Protein AF-A0A369B0U3-F1 (afdb_monomer)

Mean predicted aligned error: 11.86 Å

Organism: NCBI:txid2738

Sequence (120 aa):
MIDKFFYWLEHFLRANAALMALTGMGFYGFFKYKFEKMKGDKVSVDNRLSNLEKANLAMLHNKIYVQCASHLTEGFISISDLDDLDYLFTAYKKLGGNGTGETLYNKVKALPNIKMKEGN

Solvent-accessible surface area (backbone atoms only — not comparable to full-atom values): 6575 Å² total; per-residue (Å²): 113,67,64,62,50,50,54,52,47,51,52,52,51,51,52,51,50,51,49,46,51,63,50,42,55,55,49,48,51,52,50,46,52,55,49,53,51,52,49,52,52,48,53,54,49,52,52,52,51,53,50,49,52,52,51,50,39,53,52,42,52,53,50,51,51,53,53,39,52,50,34,59,70,70,59,37,38,37,57,68,57,48,51,55,48,48,55,49,49,53,57,28,51,74,70,67,54,62,72,66,61,53,54,45,50,54,55,44,71,70,36,54,72,44,78,75,75,81,81,127

pLDDT: mean 83.82, std 13.27, range [33.69, 96.75]

Foldseek 3Di:
DVVVVVVVVVVVVVVVVVVCVVVVVVVVVVVVVVVVVVVVVVVVVVVVVLVVLVVLLVVLLVVLVVLLVVLVVVQAEEPVSLVVSVVSVVSNVVSPHDPVSVVSNVVHVPGHYDHPDPDD

Structure (mmCIF, N/CA/C/O backbone):
data_AF-A0A369B0U3-F1
#
_entry.id   AF-A0A369B0U3-F1
#
loop_
_atom_site.group_PDB
_atom_site.id
_atom_site.type_symbol
_atom_site.label_atom_id
_atom_site.label_alt_id
_atom_site.label_comp_id
_atom_site.label_asym_id
_atom_site.label_entity_id
_atom_site.label_seq_id
_atom_site.pdbx_PDB_ins_code
_atom_site.Cartn_x
_atom_site.Car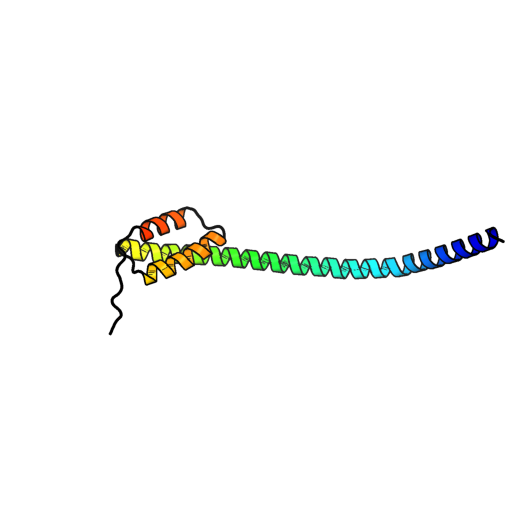tn_y
_atom_site.Cartn_z
_atom_site.occupancy
_atom_site.B_iso_or_equiv
_atom_site.auth_seq_id
_atom_site.auth_comp_id
_atom_site.auth_asym_id
_atom_site.auth_atom_id
_atom_site.pdbx_PDB_model_num
ATOM 1 N N . MET A 1 1 ? 22.584 -23.551 -68.660 1.00 63.38 1 MET A N 1
ATOM 2 C CA . MET A 1 1 ? 21.509 -22.544 -68.437 1.00 63.38 1 MET A CA 1
ATOM 3 C C . MET A 1 1 ? 21.268 -22.342 -66.944 1.00 63.38 1 MET A C 1
ATOM 5 O O . MET A 1 1 ? 21.219 -21.203 -66.503 1.00 63.38 1 MET A O 1
ATOM 9 N N . ILE A 1 2 ? 21.238 -23.434 -66.173 1.00 73.94 2 ILE A N 1
ATOM 10 C CA . ILE A 1 2 ? 21.152 -23.447 -64.704 1.00 73.94 2 ILE A CA 1
ATOM 11 C C . ILE A 1 2 ? 22.346 -22.748 -64.025 1.00 73.94 2 ILE A C 1
ATOM 13 O O . ILE A 1 2 ? 22.125 -21.963 -63.112 1.00 73.94 2 ILE A O 1
ATOM 17 N N . ASP A 1 3 ? 23.577 -22.900 -64.525 1.00 81.44 3 ASP A N 1
ATOM 18 C CA . ASP A 1 3 ? 24.758 -22.271 -63.894 1.00 81.44 3 ASP A CA 1
ATOM 19 C C . ASP A 1 3 ? 24.775 -20.741 -64.015 1.00 81.44 3 ASP A C 1
ATOM 21 O O . ASP A 1 3 ? 25.173 -20.039 -63.092 1.00 81.44 3 ASP A O 1
ATOM 25 N N . LYS A 1 4 ? 24.276 -20.199 -65.137 1.00 77.94 4 LYS A N 1
ATOM 26 C CA . LYS A 1 4 ? 24.115 -18.744 -65.312 1.00 77.94 4 LYS A CA 1
ATOM 27 C C . LYS A 1 4 ? 23.024 -18.185 -64.398 1.00 77.94 4 LYS A C 1
ATOM 29 O O . LYS A 1 4 ? 23.165 -17.070 -63.905 1.00 77.94 4 LYS A O 1
ATOM 34 N N . PHE A 1 5 ? 21.964 -18.959 -64.165 1.00 84.62 5 PHE A N 1
ATOM 35 C CA . PHE A 1 5 ? 20.909 -18.607 -63.219 1.00 84.62 5 PHE A CA 1
ATOM 36 C C . PHE A 1 5 ? 21.427 -18.632 -61.775 1.00 84.62 5 PHE A C 1
ATOM 38 O O . PHE A 1 5 ? 21.219 -17.666 -61.049 1.00 84.62 5 PHE A O 1
ATOM 45 N N . PHE A 1 6 ? 22.176 -19.668 -61.386 1.00 81.94 6 PHE A N 1
ATOM 46 C CA . PHE A 1 6 ? 22.803 -19.763 -60.063 1.00 81.94 6 PHE A CA 1
ATOM 47 C C . PHE A 1 6 ? 23.818 -18.641 -59.814 1.00 81.94 6 PHE A C 1
ATOM 49 O O . PHE A 1 6 ? 23.802 -18.027 -58.752 1.00 81.94 6 PHE A O 1
ATOM 56 N N . TYR A 1 7 ? 24.642 -18.307 -60.811 1.00 82.38 7 TYR A N 1
ATOM 57 C CA . TYR A 1 7 ? 25.591 -17.195 -60.731 1.00 82.38 7 TYR A CA 1
ATOM 58 C C . TYR A 1 7 ? 24.890 -15.843 -60.542 1.00 82.38 7 TYR A C 1
ATOM 60 O O . TYR A 1 7 ? 25.273 -15.051 -59.683 1.00 82.38 7 TYR A O 1
ATOM 68 N N . TRP A 1 8 ? 23.832 -15.584 -61.316 1.00 81.50 8 TRP A N 1
ATOM 69 C CA . TRP A 1 8 ? 23.037 -14.362 -61.184 1.00 81.50 8 TRP A CA 1
ATOM 70 C C . TRP A 1 8 ? 22.314 -14.292 -59.831 1.00 81.50 8 TRP A C 1
ATOM 72 O O . TRP A 1 8 ? 22.287 -13.236 -59.199 1.00 81.50 8 TRP A O 1
ATOM 82 N N . LEU A 1 9 ? 21.799 -15.426 -59.348 1.00 76.50 9 LEU A N 1
ATOM 83 C CA . LEU A 1 9 ? 21.118 -15.538 -58.062 1.00 76.50 9 LEU A CA 1
ATOM 84 C C . LEU A 1 9 ? 22.070 -15.302 -56.880 1.00 76.50 9 LEU A C 1
ATOM 86 O O . LEU A 1 9 ? 21.737 -14.522 -55.993 1.00 76.50 9 LEU A O 1
ATOM 90 N N . GLU A 1 10 ? 23.263 -15.903 -56.867 1.00 78.94 10 GLU A N 1
ATOM 91 C CA . GLU A 1 10 ? 24.264 -15.643 -55.822 1.00 78.94 10 GLU A CA 1
ATOM 92 C C . GLU A 1 10 ? 24.746 -14.192 -55.828 1.00 78.94 10 GLU A C 1
ATOM 94 O O . GLU A 1 10 ? 24.924 -13.594 -54.764 1.00 78.94 10 GLU A O 1
ATOM 99 N N . HIS A 1 11 ? 24.937 -13.605 -57.011 1.00 78.44 11 HIS A N 1
ATOM 100 C CA . HIS A 1 11 ? 25.349 -12.210 -57.137 1.00 78.44 11 HIS A CA 1
ATOM 101 C C . HIS A 1 11 ? 24.268 -11.262 -56.597 1.00 78.44 11 HIS A C 1
ATOM 103 O O . HIS A 1 11 ? 24.570 -10.334 -55.845 1.00 78.44 11 HIS A O 1
ATOM 109 N N . PHE A 1 12 ? 22.999 -11.545 -56.902 1.00 73.81 12 PHE A N 1
ATOM 110 C CA . PHE A 1 12 ? 21.847 -10.812 -56.378 1.00 73.81 12 PHE A CA 1
ATOM 111 C C . PHE A 1 12 ? 21.691 -10.977 -54.857 1.00 73.81 12 PHE A C 1
ATOM 113 O O . PHE A 1 12 ? 21.505 -9.995 -54.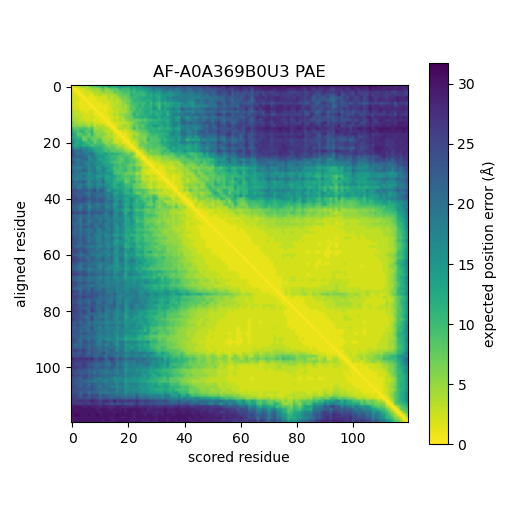135 1.00 73.81 12 PHE A O 1
ATOM 120 N N . LEU A 1 13 ? 21.831 -12.203 -54.342 1.00 72.44 13 LEU A N 1
ATOM 121 C CA . LEU A 1 13 ? 21.772 -12.494 -52.906 1.00 72.44 13 LEU A CA 1
ATOM 122 C C . LEU A 1 13 ? 22.913 -11.813 -52.137 1.00 72.44 13 LEU A C 1
ATOM 124 O O . LEU A 1 13 ? 22.665 -11.229 -51.083 1.00 72.44 13 LEU A O 1
ATOM 128 N N . ARG A 1 14 ? 24.145 -11.813 -52.666 1.00 70.81 14 ARG A N 1
ATOM 129 C CA . ARG A 1 14 ? 25.290 -11.106 -52.062 1.00 70.81 14 ARG A CA 1
ATOM 130 C C . ARG A 1 14 ? 25.127 -9.588 -5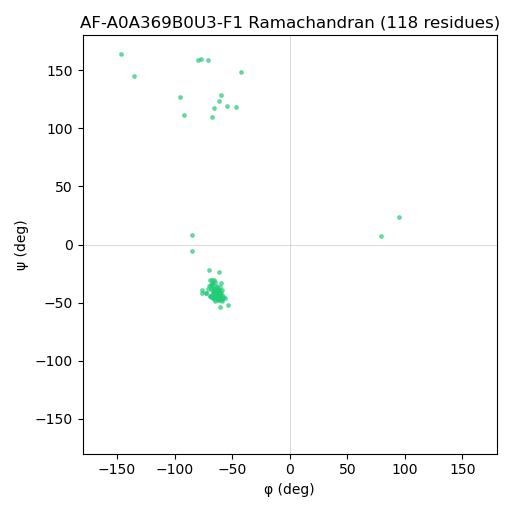2.088 1.00 70.81 14 ARG A C 1
ATOM 132 O O . ARG A 1 14 ? 25.496 -8.940 -51.111 1.00 70.81 14 ARG A O 1
ATOM 139 N N . ALA A 1 15 ? 24.551 -9.023 -53.148 1.00 69.31 15 ALA A N 1
ATOM 140 C CA . ALA A 1 15 ? 24.276 -7.588 -53.228 1.00 69.31 15 ALA A CA 1
ATOM 141 C C . ALA A 1 15 ? 23.246 -7.142 -52.172 1.00 69.31 15 ALA A C 1
ATOM 143 O O . ALA A 1 15 ? 23.474 -6.160 -51.464 1.00 69.31 15 ALA A O 1
ATOM 144 N N . ASN A 1 16 ? 22.166 -7.909 -51.985 1.00 63.62 16 ASN A N 1
ATOM 145 C CA . ASN A 1 16 ? 21.169 -7.634 -50.946 1.00 63.62 16 ASN A CA 1
ATOM 146 C C . ASN A 1 16 ? 21.705 -7.899 -49.536 1.00 63.62 16 ASN A C 1
ATOM 148 O O . ASN A 1 16 ? 21.384 -7.146 -48.625 1.00 63.62 16 ASN A O 1
ATOM 152 N N . ALA A 1 17 ? 22.551 -8.915 -49.341 1.00 67.94 17 ALA A N 1
ATOM 153 C CA . ALA A 1 17 ? 23.200 -9.179 -48.057 1.00 67.94 17 ALA A CA 1
ATOM 154 C C . ALA A 1 17 ? 24.183 -8.064 -47.661 1.00 67.94 17 ALA A C 1
ATOM 156 O O . ALA A 1 17 ? 24.204 -7.654 -46.504 1.00 67.94 17 ALA A O 1
ATOM 157 N N . ALA A 1 18 ? 24.952 -7.520 -48.610 1.00 68.06 18 ALA A N 1
ATOM 158 C CA . ALA A 1 18 ? 25.823 -6.370 -48.371 1.00 68.06 18 ALA A CA 1
ATOM 159 C C . ALA A 1 18 ? 25.013 -5.098 -48.067 1.00 68.06 18 ALA A C 1
ATOM 161 O O . ALA A 1 18 ? 25.331 -4.372 -47.125 1.00 68.06 18 ALA A O 1
ATOM 162 N N . LEU A 1 19 ? 23.919 -4.865 -48.798 1.00 65.44 19 LEU A N 1
ATOM 163 C CA . LEU A 1 19 ? 22.996 -3.761 -48.532 1.00 65.44 19 LEU A CA 1
ATOM 164 C C . LEU A 1 19 ? 22.315 -3.908 -47.162 1.00 65.44 19 LEU A C 1
ATOM 166 O O . LEU A 1 19 ? 22.226 -2.935 -46.418 1.00 65.44 19 LEU A O 1
ATOM 170 N N . MET A 1 20 ? 21.895 -5.120 -46.792 1.00 64.25 20 MET A N 1
ATOM 171 C CA . MET A 1 20 ? 21.332 -5.464 -45.480 1.00 64.25 20 MET A CA 1
ATOM 172 C C . MET A 1 20 ? 22.371 -5.369 -44.359 1.00 64.25 20 MET A C 1
ATOM 174 O O . MET A 1 20 ? 22.007 -5.025 -43.246 1.00 64.25 20 MET A O 1
ATOM 178 N N . ALA A 1 21 ? 23.657 -5.609 -44.618 1.00 67.31 21 ALA A N 1
ATOM 179 C CA . ALA A 1 21 ? 24.723 -5.397 -43.638 1.00 67.31 21 ALA A CA 1
ATOM 180 C C . ALA A 1 21 ? 24.996 -3.899 -43.409 1.00 67.31 21 ALA A C 1
ATOM 182 O O . ALA A 1 21 ? 25.123 -3.464 -42.265 1.00 67.31 21 ALA A O 1
ATOM 183 N N . LEU A 1 22 ? 25.015 -3.094 -44.477 1.00 62.69 22 LEU A N 1
ATOM 184 C CA . LEU A 1 22 ? 25.216 -1.642 -44.402 1.00 62.69 22 LEU A CA 1
ATOM 185 C C . LEU A 1 22 ? 24.018 -0.922 -43.764 1.00 62.69 22 LEU A C 1
ATOM 187 O O . LEU A 1 22 ? 24.190 -0.067 -42.897 1.00 62.69 22 LEU A O 1
ATOM 191 N N . THR A 1 23 ? 22.797 -1.294 -44.151 1.00 56.44 23 THR A N 1
ATOM 192 C CA . THR A 1 23 ? 21.561 -0.744 -43.569 1.00 56.44 23 THR A CA 1
ATOM 193 C C . THR A 1 23 ? 21.275 -1.341 -42.189 1.00 56.44 23 THR A C 1
ATOM 195 O O . THR A 1 23 ? 20.950 -0.614 -41.251 1.00 56.44 23 THR A O 1
ATOM 198 N N . GLY A 1 24 ? 21.477 -2.646 -42.018 1.00 62.84 24 GLY A N 1
ATOM 199 C CA . GLY A 1 24 ? 21.247 -3.383 -40.778 1.00 62.84 24 GLY A CA 1
ATOM 200 C C . GLY A 1 24 ? 22.162 -2.970 -39.632 1.00 62.84 24 GLY A C 1
ATOM 201 O O . GLY A 1 24 ? 21.694 -2.959 -38.500 1.00 62.84 24 GLY A O 1
ATOM 202 N N . MET A 1 25 ? 23.408 -2.544 -39.875 1.00 60.97 25 MET A N 1
ATOM 203 C CA . MET A 1 25 ? 24.258 -1.987 -38.806 1.00 60.97 25 MET A CA 1
ATOM 204 C C . MET A 1 25 ? 23.689 -0.683 -38.229 1.00 60.97 25 MET A C 1
ATOM 206 O O . MET A 1 25 ? 23.643 -0.518 -37.008 1.00 60.97 25 MET A O 1
ATOM 210 N N . GLY A 1 26 ? 23.201 0.222 -39.084 1.00 65.38 26 GLY A N 1
ATOM 211 C CA . GLY A 1 26 ? 22.570 1.474 -38.652 1.00 65.38 26 GLY A CA 1
ATOM 212 C C . GLY A 1 26 ? 21.221 1.245 -37.966 1.00 65.38 26 GLY A C 1
ATOM 213 O O . GLY A 1 26 ? 20.965 1.791 -36.890 1.00 65.38 26 GLY A O 1
ATOM 214 N N . PHE A 1 27 ? 20.381 0.376 -38.539 1.00 72.62 27 PHE A N 1
ATOM 215 C CA . PHE A 1 27 ? 19.093 0.001 -37.950 1.00 72.62 27 PHE A CA 1
ATOM 216 C C . PHE A 1 27 ? 19.251 -0.758 -36.633 1.00 72.62 27 PHE A C 1
ATOM 218 O O . PHE A 1 27 ? 18.508 -0.472 -35.701 1.00 72.62 27 PHE A O 1
ATOM 225 N N . TYR A 1 28 ? 20.223 -1.667 -36.512 1.00 74.56 28 TYR A N 1
ATOM 226 C CA . TYR A 1 28 ? 20.508 -2.384 -35.268 1.00 74.56 28 TYR A CA 1
ATOM 227 C C . TYR A 1 28 ? 20.930 -1.422 -34.158 1.00 74.56 28 TYR A C 1
ATOM 229 O O . TYR A 1 28 ? 20.405 -1.511 -33.052 1.00 74.56 28 TYR A O 1
ATOM 237 N N . GLY A 1 29 ? 21.807 -0.455 -34.452 1.00 75.25 29 GLY A N 1
ATOM 238 C CA . GLY A 1 29 ? 22.186 0.593 -33.500 1.00 75.25 29 GLY A CA 1
ATOM 239 C C . GLY A 1 29 ? 20.999 1.464 -33.078 1.00 75.25 29 GLY A C 1
ATOM 240 O O . GLY A 1 29 ? 20.797 1.692 -31.887 1.00 75.25 29 GLY A O 1
ATOM 241 N N . PHE A 1 30 ? 20.167 1.892 -34.032 1.00 80.12 30 PHE A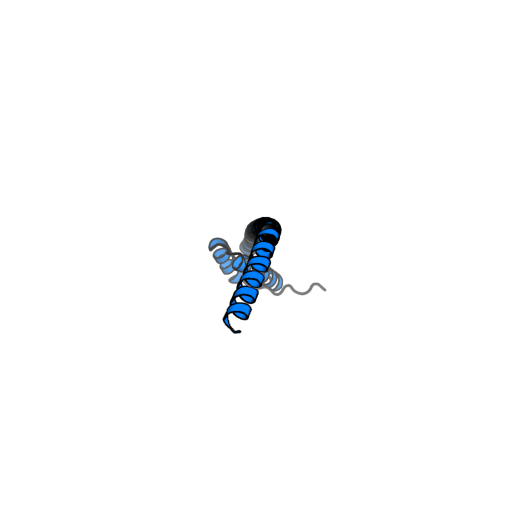 N 1
ATOM 242 C CA . PHE A 1 30 ? 18.962 2.682 -33.758 1.00 80.12 30 PHE A CA 1
ATOM 243 C C . PHE A 1 30 ? 17.921 1.908 -32.933 1.00 80.12 30 PHE A C 1
ATOM 245 O O . PHE A 1 30 ? 17.399 2.433 -31.945 1.00 80.12 30 PHE A O 1
ATOM 252 N N . PHE A 1 31 ? 17.650 0.649 -33.292 1.00 81.50 31 PHE A N 1
ATOM 253 C CA . PHE A 1 31 ? 16.761 -0.237 -32.537 1.00 81.50 31 PHE A CA 1
ATOM 254 C C . PHE A 1 31 ? 17.313 -0.512 -31.142 1.00 81.50 31 PHE A C 1
ATOM 256 O O . PHE A 1 31 ? 16.570 -0.383 -30.172 1.00 81.50 31 PHE A O 1
ATOM 263 N N . LYS A 1 32 ? 18.607 -0.827 -31.016 1.00 80.06 32 LYS A N 1
ATOM 264 C CA . LYS A 1 32 ? 19.269 -1.058 -29.728 1.00 80.06 32 LYS A CA 1
ATOM 265 C C . LYS A 1 32 ? 19.196 0.184 -28.841 1.00 80.06 32 LYS A C 1
ATOM 267 O O . LYS A 1 32 ? 18.755 0.065 -27.706 1.00 80.06 32 LYS A O 1
ATOM 272 N N . TYR A 1 33 ? 19.511 1.369 -29.366 1.00 80.31 33 TYR A N 1
ATOM 273 C CA . TYR A 1 33 ? 19.414 2.635 -28.631 1.00 80.31 33 TYR A CA 1
ATOM 274 C C . TYR A 1 33 ? 17.985 2.914 -28.138 1.00 80.31 33 TYR A C 1
ATOM 276 O O . TYR A 1 33 ? 17.778 3.224 -26.964 1.00 80.31 33 TYR A O 1
ATOM 284 N N . LYS A 1 34 ? 16.974 2.757 -29.007 1.00 80.56 34 LYS A N 1
ATOM 285 C CA . LYS A 1 34 ? 15.556 2.882 -28.621 1.00 80.56 34 LYS A CA 1
ATOM 286 C C . LYS A 1 34 ? 15.174 1.856 -27.548 1.00 80.56 34 LYS A C 1
ATOM 288 O O . LYS A 1 34 ? 14.457 2.200 -26.613 1.00 80.56 34 LYS A O 1
ATOM 293 N N . PHE A 1 35 ? 15.652 0.619 -27.664 1.00 81.38 35 PHE A N 1
ATOM 294 C CA . PHE A 1 35 ? 15.330 -0.475 -26.748 1.00 81.38 35 PHE A CA 1
ATOM 295 C C . PHE A 1 35 ? 16.007 -0.329 -25.378 1.00 81.38 35 PHE A C 1
ATOM 297 O O . PHE A 1 35 ? 15.357 -0.526 -24.353 1.00 81.38 35 PHE A O 1
ATOM 304 N N . GLU A 1 36 ? 17.280 0.070 -25.338 1.00 77.88 36 GLU A N 1
ATOM 305 C CA . GLU A 1 36 ? 18.018 0.381 -24.105 1.00 77.88 36 GLU A CA 1
ATOM 306 C C . GLU A 1 36 ? 17.396 1.578 -23.381 1.00 77.88 36 GLU A C 1
ATOM 308 O O . GLU A 1 36 ? 17.191 1.518 -22.168 1.00 77.88 36 GLU A O 1
ATOM 313 N N . LYS A 1 37 ? 16.984 2.616 -24.122 1.00 77.25 37 LYS A N 1
ATOM 314 C CA . LYS A 1 37 ? 16.268 3.765 -23.554 1.00 77.25 37 LYS A CA 1
ATOM 315 C C . LYS A 1 37 ? 14.897 3.375 -22.986 1.00 77.25 37 LYS A C 1
ATOM 317 O O . LYS A 1 37 ? 14.580 3.754 -21.865 1.00 77.25 37 LYS A O 1
ATOM 322 N N . MET A 1 38 ? 14.124 2.543 -23.694 1.00 71.12 38 MET A N 1
ATOM 323 C CA . MET A 1 38 ? 12.843 2.020 -23.187 1.00 71.12 38 MET A CA 1
ATOM 324 C C . MET A 1 38 ? 13.002 1.126 -21.948 1.00 71.12 38 MET A C 1
ATOM 326 O O . MET A 1 38 ? 12.154 1.160 -21.057 1.00 71.12 38 MET A O 1
ATOM 330 N N . LYS A 1 39 ? 14.074 0.325 -21.867 1.00 74.69 39 LYS A N 1
ATOM 331 C CA . LYS A 1 39 ? 14.389 -0.458 -20.662 1.00 74.69 39 LYS A CA 1
ATOM 332 C C . LYS A 1 39 ? 14.757 0.442 -19.484 1.00 74.69 39 LYS A C 1
ATOM 334 O O . LYS A 1 39 ? 14.263 0.201 -18.389 1.00 74.69 39 LYS A O 1
ATOM 339 N N . GLY A 1 40 ? 15.578 1.470 -19.708 1.00 73.88 40 GLY A N 1
ATOM 340 C CA . GLY A 1 40 ? 15.954 2.438 -18.674 1.00 73.88 40 GLY A CA 1
ATOM 341 C C . GLY A 1 40 ? 14.742 3.150 -18.068 1.00 73.88 40 GLY A C 1
ATOM 342 O O . GLY A 1 40 ? 14.605 3.196 -16.845 1.00 73.88 40 GLY A O 1
ATOM 343 N N . ASP A 1 41 ? 13.817 3.608 -18.916 1.00 77.19 41 ASP A N 1
ATOM 344 C CA . ASP A 1 41 ? 12.589 4.266 -18.461 1.00 77.19 41 ASP A CA 1
ATOM 345 C C . ASP A 1 41 ? 11.707 3.313 -17.642 1.00 77.19 41 ASP A C 1
ATOM 347 O O . ASP A 1 41 ? 11.298 3.675 -16.538 1.00 77.19 41 ASP A O 1
ATOM 351 N N . LYS A 1 42 ? 11.483 2.071 -18.103 1.00 76.94 42 LYS A N 1
ATOM 352 C CA . LYS A 1 42 ? 10.706 1.074 -17.340 1.00 76.94 42 LYS A CA 1
ATOM 353 C C . LYS A 1 42 ? 11.325 0.755 -15.983 1.00 76.94 42 LYS A C 1
ATOM 355 O O . LYS A 1 42 ? 10.621 0.799 -14.985 1.00 76.94 42 LYS A O 1
ATOM 360 N N . VAL A 1 43 ? 12.639 0.531 -15.925 1.00 82.12 43 VAL A N 1
ATOM 361 C CA . VAL A 1 43 ? 13.343 0.256 -14.659 1.00 82.12 43 VAL A CA 1
ATOM 362 C C . VAL A 1 43 ? 13.174 1.412 -13.669 1.00 82.12 43 VAL A C 1
ATOM 364 O O . VAL A 1 43 ? 12.979 1.188 -12.476 1.00 82.12 43 VAL A O 1
ATOM 367 N N . SER A 1 44 ? 13.211 2.662 -14.142 1.00 80.69 44 SER A N 1
ATOM 368 C CA . SER A 1 44 ? 12.991 3.825 -13.276 1.00 80.69 44 SER A CA 1
ATOM 369 C C . SER A 1 44 ? 11.548 3.914 -12.763 1.00 80.69 44 SER A C 1
ATOM 371 O O . SER A 1 44 ? 11.330 4.247 -11.598 1.00 80.69 44 SER A O 1
ATOM 373 N N . VAL A 1 45 ? 10.567 3.579 -13.606 1.00 85.69 45 VAL A N 1
ATOM 374 C CA . VAL A 1 45 ? 9.143 3.568 -13.249 1.00 85.69 45 VAL A CA 1
ATOM 375 C C . VAL A 1 45 ? 8.851 2.451 -12.249 1.00 85.69 45 VAL A C 1
ATOM 377 O O . VAL A 1 45 ? 8.229 2.726 -11.226 1.00 85.69 45 VAL A O 1
ATOM 380 N N . ASP A 1 46 ? 9.376 1.246 -12.473 1.00 88.31 46 ASP A N 1
ATOM 381 C CA . ASP A 1 46 ? 9.218 0.099 -11.572 1.00 88.31 46 ASP A CA 1
ATOM 382 C C . ASP A 1 46 ? 9.839 0.383 -10.196 1.00 88.31 46 ASP A C 1
ATOM 384 O O . ASP A 1 46 ? 9.212 0.154 -9.162 1.00 88.31 46 ASP A O 1
ATOM 388 N N . ASN A 1 47 ? 11.034 0.985 -10.156 1.00 91.19 47 ASN A N 1
ATOM 389 C CA . ASN A 1 47 ? 11.657 1.401 -8.898 1.00 91.19 47 ASN A CA 1
ATOM 390 C C . ASN A 1 47 ? 10.808 2.442 -8.154 1.00 91.19 47 ASN A C 1
ATOM 392 O O . ASN A 1 47 ? 10.621 2.332 -6.941 1.00 91.19 47 ASN A O 1
ATOM 396 N N . ARG A 1 48 ? 10.262 3.439 -8.864 1.00 91.31 48 ARG A N 1
ATOM 397 C CA . ARG A 1 48 ? 9.380 4.455 -8.266 1.00 91.31 48 ARG A CA 1
ATOM 398 C C . ARG A 1 48 ? 8.086 3.840 -7.741 1.00 91.31 48 ARG A C 1
ATOM 400 O O . ARG A 1 48 ? 7.697 4.176 -6.627 1.00 91.31 48 ARG A O 1
ATOM 407 N N . LEU A 1 49 ? 7.466 2.932 -8.492 1.00 93.50 49 LEU A N 1
ATOM 408 C CA . LEU A 1 49 ? 6.292 2.172 -8.058 1.00 93.50 49 LEU A CA 1
ATOM 409 C C . LEU A 1 49 ? 6.601 1.373 -6.790 1.00 93.50 49 LEU A C 1
ATOM 411 O O . LEU A 1 49 ? 5.896 1.529 -5.798 1.00 93.50 49 LEU A O 1
ATOM 415 N N . SER A 1 50 ? 7.715 0.639 -6.761 1.00 93.25 50 SER A N 1
ATOM 416 C CA . SER A 1 50 ? 8.122 -0.130 -5.577 1.00 93.25 50 SER A CA 1
ATOM 417 C C . SER A 1 50 ? 8.348 0.753 -4.3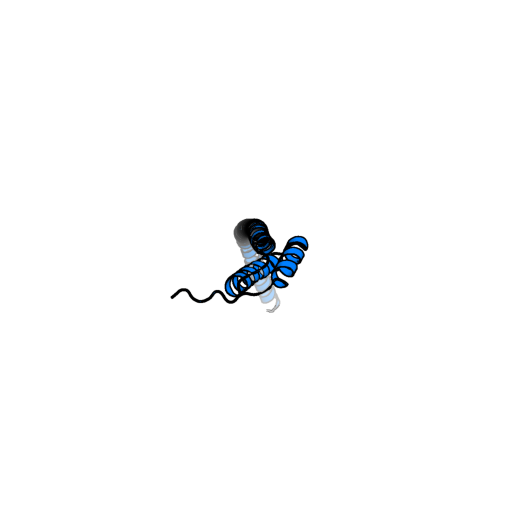41 1.00 93.25 50 SER A C 1
ATOM 419 O O . SER A 1 50 ? 8.026 0.372 -3.215 1.00 93.25 50 SER A O 1
ATOM 421 N N . ASN A 1 51 ? 8.882 1.964 -4.529 1.00 95.00 51 ASN A N 1
ATOM 422 C CA . ASN A 1 51 ? 9.090 2.911 -3.437 1.00 95.00 51 ASN A CA 1
ATOM 423 C C . ASN A 1 51 ? 7.761 3.469 -2.921 1.00 95.00 51 ASN A C 1
ATOM 425 O O . ASN A 1 51 ? 7.603 3.631 -1.712 1.00 95.00 51 ASN A O 1
ATOM 429 N N . LEU A 1 52 ? 6.802 3.725 -3.814 1.00 95.81 52 LEU A N 1
ATOM 430 C CA . LEU A 1 52 ? 5.448 4.131 -3.439 1.00 95.81 52 LEU A CA 1
ATOM 431 C C . LEU A 1 52 ? 4.713 3.013 -2.694 1.00 95.81 52 LEU A C 1
ATOM 433 O O . LEU A 1 52 ? 4.078 3.289 -1.682 1.00 95.81 52 LEU A O 1
ATOM 437 N N . GLU A 1 53 ? 4.846 1.760 -3.129 1.00 95.81 53 GLU A N 1
ATOM 438 C CA . GLU A 1 53 ? 4.281 0.600 -2.431 1.00 95.81 53 GLU A CA 1
ATOM 439 C C . GLU A 1 53 ? 4.844 0.468 -1.012 1.00 95.81 53 GLU A C 1
ATOM 441 O O . GLU A 1 53 ? 4.078 0.323 -0.061 1.00 95.81 53 GLU A O 1
ATOM 446 N N . LYS A 1 54 ? 6.165 0.607 -0.840 1.00 95.62 54 LYS A N 1
ATOM 447 C CA . LYS A 1 54 ? 6.818 0.596 0.483 1.00 95.62 54 LYS A CA 1
ATOM 448 C C . LYS A 1 54 ? 6.372 1.760 1.365 1.00 95.62 54 LYS A C 1
ATOM 450 O O . LYS A 1 54 ? 6.116 1.565 2.552 1.00 95.62 54 LYS A O 1
ATOM 455 N N . ALA A 1 55 ? 6.271 2.962 0.800 1.00 96.62 55 ALA A N 1
ATOM 456 C CA . ALA A 1 55 ? 5.785 4.130 1.526 1.00 96.62 55 ALA A CA 1
ATOM 457 C C . ALA A 1 55 ? 4.328 3.933 1.974 1.00 96.62 55 ALA A C 1
ATOM 459 O O . ALA A 1 55 ? 4.002 4.172 3.136 1.00 96.62 55 ALA A O 1
ATOM 460 N N . ASN A 1 56 ? 3.472 3.423 1.087 1.00 96.75 56 ASN A N 1
ATOM 461 C CA . ASN A 1 56 ? 2.075 3.143 1.399 1.00 96.75 56 ASN A CA 1
ATOM 462 C C . ASN A 1 56 ? 1.939 2.029 2.446 1.00 96.75 56 ASN A C 1
ATOM 464 O O . ASN A 1 56 ? 1.143 2.153 3.372 1.00 96.75 56 ASN A O 1
ATOM 468 N N . LEU A 1 57 ? 2.767 0.981 2.369 1.00 96.56 57 LEU A N 1
ATOM 469 C CA . LEU A 1 57 ? 2.842 -0.066 3.388 1.00 96.56 57 LEU A CA 1
ATOM 470 C C . LEU A 1 57 ? 3.187 0.516 4.769 1.00 96.56 57 LEU A C 1
ATOM 472 O O . LEU A 1 57 ? 2.541 0.166 5.755 1.00 96.56 57 LEU A O 1
ATOM 476 N N . ALA A 1 58 ? 4.159 1.430 4.847 1.00 95.88 58 ALA A N 1
ATOM 477 C CA . ALA A 1 58 ? 4.534 2.094 6.096 1.00 95.88 58 ALA A CA 1
ATOM 478 C C . ALA A 1 58 ? 3.415 3.003 6.640 1.00 95.88 58 ALA A C 1
ATOM 480 O O . ALA A 1 58 ? 3.153 3.014 7.845 1.00 95.88 58 ALA A O 1
ATOM 481 N N . MET A 1 59 ? 2.713 3.728 5.763 1.00 96.44 59 MET A N 1
ATOM 482 C CA . MET A 1 59 ? 1.559 4.548 6.149 1.00 96.44 59 MET A CA 1
ATOM 483 C C . MET A 1 59 ? 0.401 3.695 6.671 1.00 96.44 59 MET A C 1
ATOM 485 O O . MET A 1 59 ? -0.162 4.005 7.721 1.00 96.44 59 MET A O 1
ATOM 489 N N . LEU A 1 60 ? 0.072 2.604 5.973 1.00 96.44 60 LEU A N 1
ATOM 490 C CA . LEU A 1 60 ? -0.960 1.653 6.385 1.00 96.44 60 LEU A CA 1
ATOM 491 C C . LEU A 1 60 ? -0.605 0.992 7.716 1.00 96.44 60 LEU A C 1
ATOM 493 O O . LEU A 1 60 ? -1.456 0.928 8.598 1.00 96.44 60 LEU A O 1
ATOM 497 N N . HIS A 1 61 ? 0.654 0.584 7.895 1.00 95.31 61 HIS A N 1
ATOM 498 C CA . HIS A 1 61 ? 1.149 0.059 9.166 1.00 95.31 61 HIS A CA 1
ATOM 499 C C . HIS A 1 61 ? 0.875 1.036 10.314 1.00 95.31 61 HIS A C 1
ATOM 501 O O . HIS A 1 61 ? 0.281 0.658 11.322 1.00 95.31 61 HIS A O 1
ATOM 507 N N . ASN A 1 62 ? 1.282 2.299 10.158 1.00 95.44 62 ASN A N 1
ATOM 508 C CA . ASN A 1 62 ? 1.070 3.314 11.185 1.00 95.44 62 ASN A CA 1
ATOM 509 C C . ASN A 1 62 ? -0.424 3.549 11.456 1.00 95.44 62 ASN A C 1
ATOM 511 O O . AS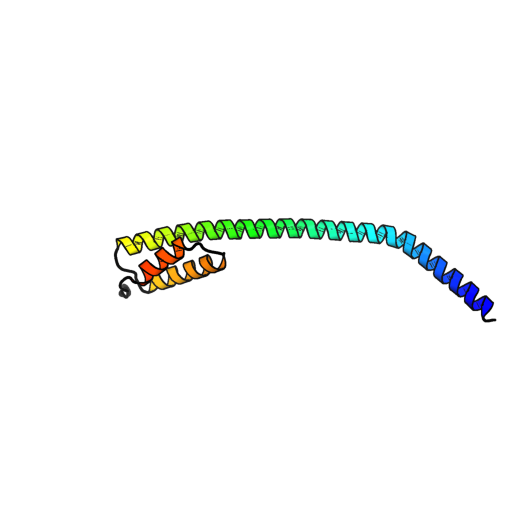N A 1 62 ? -0.840 3.596 12.610 1.00 95.44 62 ASN A O 1
ATOM 515 N N . LYS A 1 63 ? -1.243 3.650 10.402 1.00 95.31 63 LYS A N 1
ATOM 516 C CA . LYS A 1 63 ? -2.686 3.887 10.534 1.00 95.31 63 LYS A CA 1
ATOM 517 C C . LYS A 1 63 ? -3.392 2.751 11.276 1.00 95.31 63 LYS A C 1
ATOM 519 O O . LYS A 1 63 ? -4.137 3.028 12.212 1.00 95.31 63 LYS A O 1
ATOM 524 N N . ILE A 1 64 ? -3.114 1.500 10.902 1.00 95.38 64 ILE A N 1
ATOM 525 C CA . ILE A 1 64 ? -3.652 0.312 11.581 1.00 95.38 64 ILE A CA 1
ATOM 526 C C . ILE A 1 64 ? -3.222 0.317 13.047 1.00 95.38 64 ILE A C 1
ATOM 528 O O . ILE A 1 64 ? -4.047 0.096 13.921 1.00 95.38 64 ILE A O 1
ATOM 532 N N . TYR A 1 65 ? -1.953 0.617 13.339 1.00 95.25 65 TYR A N 1
ATOM 533 C CA . TYR A 1 65 ? -1.460 0.638 14.715 1.00 95.25 65 TYR A CA 1
ATOM 534 C C . TYR A 1 65 ? -2.201 1.664 15.580 1.00 95.25 65 TYR A C 1
ATOM 536 O O . TYR A 1 65 ? -2.633 1.338 16.683 1.00 95.25 65 TYR A O 1
ATOM 544 N N . VAL A 1 66 ? -2.386 2.884 15.068 1.00 95.19 66 VAL A N 1
ATOM 545 C CA . VAL A 1 66 ? -3.094 3.960 15.776 1.00 95.19 66 VAL A CA 1
ATOM 546 C C . VAL A 1 66 ? -4.567 3.609 15.995 1.00 95.19 66 VAL A C 1
ATOM 548 O O . VAL A 1 66 ? -5.046 3.715 17.122 1.00 95.19 66 VAL A O 1
ATOM 551 N N . GLN A 1 67 ? -5.276 3.147 14.959 1.00 94.62 67 GLN A N 1
ATOM 552 C CA . GLN A 1 67 ? -6.690 2.766 15.081 1.00 94.62 67 GLN A CA 1
ATOM 553 C C . GLN A 1 67 ? -6.877 1.590 16.040 1.00 94.62 67 GLN A C 1
ATOM 555 O O . GLN A 1 67 ? -7.698 1.658 16.952 1.00 94.62 67 GLN A O 1
ATOM 560 N N . CYS A 1 68 ? -6.065 0.541 15.894 1.00 94.50 68 CYS A N 1
ATOM 561 C CA . CYS A 1 68 ? -6.119 -0.605 16.790 1.00 94.50 68 CYS A CA 1
ATOM 562 C C . CYS A 1 68 ? -5.837 -0.204 18.242 1.00 94.50 68 CYS A C 1
ATOM 564 O O . CYS A 1 68 ? -6.514 -0.684 19.145 1.00 94.50 68 CYS A O 1
ATOM 566 N N . ALA A 1 69 ? -4.862 0.675 18.485 1.00 94.19 69 ALA A N 1
ATOM 567 C CA . ALA A 1 69 ? -4.549 1.151 19.830 1.00 94.19 69 ALA A CA 1
ATOM 568 C C . ALA A 1 69 ? -5.705 1.949 20.458 1.00 94.19 69 ALA A C 1
ATOM 570 O O . ALA A 1 69 ? -5.982 1.761 21.644 1.00 94.19 69 ALA A O 1
ATOM 571 N N . SER A 1 70 ? -6.390 2.796 19.677 1.00 94.06 70 SER A N 1
ATOM 572 C CA . SER A 1 70 ? -7.570 3.544 20.143 1.00 94.06 70 SER A CA 1
ATOM 573 C C . SER A 1 70 ? -8.680 2.593 20.578 1.00 94.06 70 SER A C 1
ATOM 575 O O . SER A 1 70 ? -9.087 2.610 21.737 1.00 94.06 70 SER A O 1
ATOM 577 N N . HIS A 1 71 ? -9.078 1.667 19.703 1.00 93.56 71 HIS A N 1
ATOM 578 C CA . HIS A 1 71 ? -10.169 0.736 20.002 1.00 93.56 71 HIS A CA 1
ATOM 579 C C . HIS A 1 71 ? -9.826 -0.256 21.119 1.00 93.56 71 HIS A C 1
ATOM 581 O O . HIS A 1 71 ? -10.683 -0.599 21.928 1.00 93.56 71 HIS A O 1
ATOM 587 N N . LEU A 1 72 ? -8.564 -0.686 21.238 1.00 92.75 72 LEU A N 1
ATOM 588 C CA . LEU A 1 72 ? -8.129 -1.504 22.378 1.00 92.75 72 LEU A CA 1
ATOM 589 C C . LEU A 1 72 ? -8.195 -0.742 23.706 1.00 92.75 72 LEU A C 1
ATOM 591 O O . LEU A 1 72 ? -8.422 -1.362 24.741 1.00 92.75 72 LEU A O 1
ATOM 595 N N . THR A 1 73 ? -7.996 0.575 23.676 1.00 93.19 73 THR A N 1
ATOM 596 C CA . THR A 1 73 ? -8.105 1.443 24.856 1.00 93.19 73 THR A CA 1
ATOM 597 C C . THR A 1 73 ? -9.568 1.696 25.222 1.00 93.19 73 THR A C 1
ATOM 599 O O . THR A 1 73 ? -9.914 1.697 26.400 1.00 93.19 73 THR A O 1
ATOM 602 N N . GLU A 1 74 ? -10.435 1.868 24.223 1.00 91.56 74 GLU A N 1
ATOM 603 C CA . GLU A 1 74 ? -11.889 2.009 24.394 1.00 91.56 74 GLU A CA 1
ATOM 604 C C . GLU A 1 74 ? -12.551 0.699 24.850 1.00 91.56 74 GLU A C 1
ATOM 606 O O . GLU A 1 74 ? -13.550 0.719 25.569 1.00 91.56 74 GLU A O 1
ATOM 611 N N . GLY A 1 75 ? -11.987 -0.448 24.460 1.00 92.06 75 GLY A N 1
ATOM 612 C CA . GLY A 1 75 ? -12.478 -1.780 24.815 1.00 92.06 75 GLY A CA 1
ATOM 613 C C . GLY A 1 75 ? -13.669 -2.255 23.980 1.00 92.06 75 GLY A C 1
ATOM 614 O O . GLY A 1 75 ? -14.234 -3.305 24.281 1.00 92.06 75 GLY A O 1
ATOM 615 N N . PHE A 1 76 ? -14.045 -1.517 22.937 1.00 90.50 76 PHE A N 1
ATOM 616 C CA . PHE A 1 76 ? -15.069 -1.887 21.962 1.00 90.50 76 PHE A CA 1
ATOM 617 C C . PHE A 1 76 ? -14.702 -1.330 20.582 1.00 90.50 76 PHE A C 1
ATOM 619 O O . PHE A 1 76 ? -13.855 -0.447 20.463 1.00 90.50 76 PHE A O 1
ATOM 626 N N . ILE A 1 77 ? -15.345 -1.841 19.536 1.00 92.25 77 ILE A N 1
ATOM 627 C CA . ILE A 1 77 ? -15.252 -1.281 18.184 1.00 92.25 77 ILE A CA 1
ATOM 628 C C . ILE A 1 77 ? -16.650 -1.213 17.571 1.00 92.25 77 ILE A C 1
ATOM 630 O O . ILE A 1 77 ? -17.511 -2.049 17.861 1.00 92.25 77 ILE A O 1
ATOM 634 N N . SER A 1 78 ? -16.926 -0.191 16.763 1.00 91.94 78 SER A N 1
ATOM 635 C CA . SER A 1 78 ? -18.189 -0.143 16.033 1.00 91.94 78 SER A CA 1
ATOM 636 C C . SER A 1 78 ? -18.145 -1.032 14.789 1.00 91.94 78 SER A C 1
ATOM 638 O O . SER A 1 78 ? -17.076 -1.353 14.276 1.00 91.94 78 SER A O 1
ATOM 640 N N . ILE A 1 79 ? -19.307 -1.439 14.271 1.00 89.88 79 ILE A N 1
ATOM 641 C CA . ILE A 1 79 ? -19.348 -2.248 13.038 1.00 89.88 79 ILE A CA 1
ATOM 642 C C . ILE A 1 79 ? -18.747 -1.483 11.849 1.00 89.88 79 ILE A C 1
ATOM 644 O O . ILE A 1 79 ? -18.034 -2.085 11.053 1.00 89.88 79 ILE A O 1
ATOM 648 N N . SER A 1 80 ? -19.007 -0.176 11.747 1.00 90.25 80 SER A N 1
ATOM 649 C CA . SER A 1 80 ? -18.441 0.668 10.690 1.00 90.25 80 SER A CA 1
ATOM 650 C C . SER A 1 80 ? -16.926 0.790 10.816 1.00 90.25 80 SER A C 1
ATOM 652 O O . SER A 1 80 ? -16.220 0.601 9.832 1.00 90.25 80 SER A O 1
ATOM 654 N N . ASP A 1 81 ? -16.415 1.017 12.030 1.00 92.38 81 ASP A N 1
ATOM 655 C CA . ASP A 1 81 ? -14.968 1.143 12.242 1.00 92.38 81 ASP A CA 1
ATOM 656 C C . ASP A 1 81 ? -14.249 -0.189 11.999 1.00 92.38 81 ASP A C 1
ATOM 658 O O . ASP A 1 81 ? -13.120 -0.210 11.511 1.00 92.38 81 ASP A O 1
ATOM 662 N N . LEU A 1 8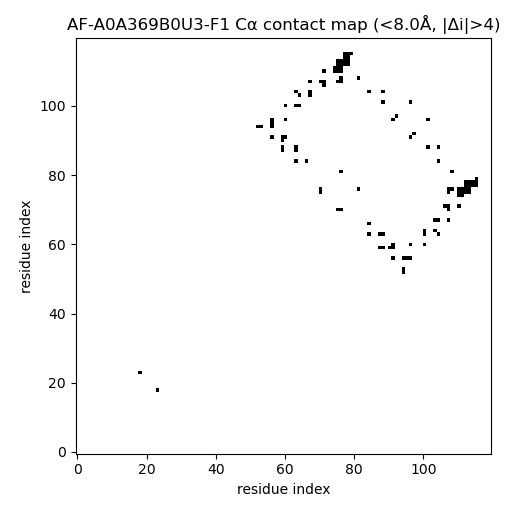2 ? -14.901 -1.315 12.313 1.00 93.50 82 LEU A N 1
ATOM 663 C CA . LEU A 1 82 ? -14.362 -2.641 12.030 1.00 93.50 82 LEU A CA 1
ATOM 664 C C . LEU A 1 82 ? -14.279 -2.915 10.522 1.00 93.50 82 LEU A C 1
ATOM 666 O O . LEU A 1 82 ? -13.288 -3.496 10.084 1.00 93.50 82 LEU A O 1
ATOM 670 N N . ASP A 1 83 ? -15.278 -2.498 9.739 1.00 93.25 83 ASP A N 1
ATOM 671 C CA . ASP A 1 83 ? -15.272 -2.625 8.273 1.00 93.25 83 ASP A CA 1
ATOM 672 C C . ASP A 1 83 ? -14.167 -1.761 7.642 1.00 93.25 83 ASP A C 1
ATOM 674 O O . ASP A 1 83 ? -13.357 -2.245 6.846 1.00 9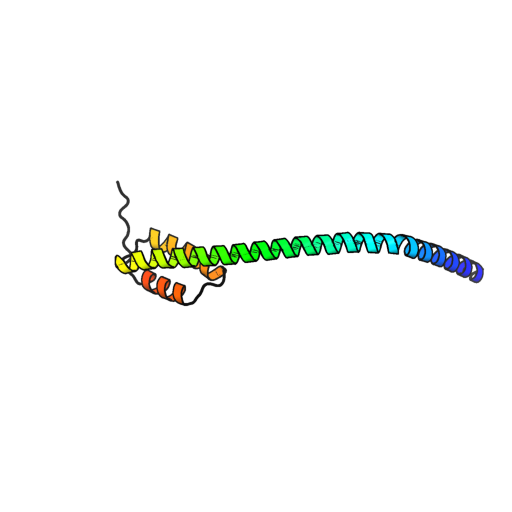3.25 83 ASP A O 1
ATOM 678 N N . ASP A 1 84 ? -14.035 -0.512 8.095 1.00 94.19 84 ASP A N 1
ATOM 679 C CA . ASP A 1 84 ? -12.958 0.388 7.671 1.00 94.19 84 ASP A CA 1
ATOM 680 C C . ASP A 1 84 ? -11.571 -0.174 8.019 1.00 94.19 84 ASP A C 1
ATOM 682 O O . ASP A 1 84 ? -10.634 -0.128 7.209 1.00 94.19 84 ASP A O 1
ATOM 686 N N . LEU A 1 85 ? -11.422 -0.733 9.223 1.00 94.75 85 LEU A N 1
ATOM 687 C CA . LEU A 1 85 ? -10.184 -1.368 9.659 1.00 94.75 85 LEU A CA 1
ATOM 688 C C . LEU A 1 85 ? -9.873 -2.625 8.833 1.00 94.75 85 LEU A C 1
ATOM 690 O O . LEU A 1 85 ? -8.708 -2.853 8.500 1.00 94.75 85 LEU A O 1
ATOM 694 N N . ASP A 1 86 ? -10.881 -3.420 8.464 1.00 95.44 86 ASP A N 1
ATOM 695 C CA . ASP A 1 86 ? -10.721 -4.605 7.612 1.00 95.44 86 ASP A CA 1
ATOM 696 C C . ASP A 1 86 ? -10.278 -4.237 6.193 1.00 95.44 86 ASP A C 1
ATOM 698 O O . ASP A 1 86 ? -9.377 -4.868 5.624 1.00 95.44 86 ASP A O 1
ATOM 702 N N . TYR A 1 87 ? -10.832 -3.154 5.645 1.00 95.44 87 TYR A N 1
ATOM 703 C CA . TYR A 1 87 ? -10.417 -2.620 4.353 1.00 95.44 87 TYR A CA 1
ATOM 704 C C . TYR A 1 87 ? -8.941 -2.193 4.366 1.00 95.44 87 TYR A C 1
ATOM 706 O O . TYR A 1 87 ? -8.158 -2.577 3.486 1.00 95.44 87 TYR A O 1
ATOM 714 N N . LEU A 1 88 ? -8.525 -1.457 5.403 1.00 95.25 88 LEU A N 1
ATOM 715 C CA . LEU A 1 88 ? -7.129 -1.048 5.590 1.00 95.25 88 LEU A CA 1
ATOM 716 C C . LEU A 1 88 ? -6.204 -2.252 5.787 1.00 95.25 88 LEU A C 1
ATOM 718 O O . LEU A 1 88 ? -5.138 -2.318 5.167 1.00 95.25 88 LEU A O 1
ATOM 722 N N . PHE A 1 89 ? -6.613 -3.217 6.613 1.00 96.06 89 PHE A N 1
ATOM 723 C CA . PHE A 1 89 ? -5.837 -4.422 6.889 1.00 96.06 89 PHE A CA 1
ATOM 724 C C . PHE A 1 89 ? -5.665 -5.292 5.639 1.00 96.06 89 PHE A C 1
ATOM 726 O O . PHE A 1 89 ? -4.566 -5.782 5.369 1.00 96.06 89 PHE A O 1
ATOM 733 N N . THR A 1 90 ? -6.704 -5.421 4.816 1.00 95.88 90 THR A N 1
ATOM 734 C CA . THR A 1 90 ? -6.644 -6.161 3.550 1.00 95.88 90 THR A CA 1
ATOM 735 C C . THR A 1 90 ? -5.647 -5.530 2.578 1.00 95.88 90 THR A C 1
ATOM 737 O O . THR A 1 90 ? -4.827 -6.237 1.983 1.00 95.88 90 THR A O 1
ATOM 740 N N . ALA A 1 91 ? -5.668 -4.201 2.424 1.00 95.62 91 ALA A N 1
ATOM 741 C CA . ALA A 1 91 ? -4.696 -3.489 1.592 1.00 95.62 91 ALA A CA 1
ATOM 742 C C . ALA A 1 91 ? -3.264 -3.648 2.131 1.00 95.62 91 ALA A C 1
ATOM 744 O O . ALA A 1 91 ? -2.332 -3.928 1.375 1.00 95.62 91 ALA A O 1
ATOM 745 N N . TYR A 1 92 ? -3.101 -3.546 3.448 1.00 96.31 92 TYR A N 1
ATOM 746 C CA . TYR A 1 92 ? -1.829 -3.742 4.135 1.00 96.31 92 TYR A CA 1
ATOM 747 C C . TYR A 1 92 ? -1.256 -5.149 3.929 1.00 96.31 92 TYR A C 1
ATOM 749 O O . TYR A 1 92 ? -0.077 -5.304 3.600 1.00 96.31 92 TYR A O 1
ATOM 757 N N . LYS A 1 93 ? -2.086 -6.191 4.059 1.00 95.50 93 LYS A N 1
ATOM 758 C CA . LYS A 1 93 ? -1.647 -7.579 3.885 1.00 95.50 93 LYS A CA 1
ATOM 759 C C . LYS A 1 93 ? -1.239 -7.870 2.441 1.00 95.50 93 LYS A C 1
ATOM 761 O O . LYS A 1 93 ? -0.229 -8.538 2.230 1.00 95.50 93 LYS A O 1
ATOM 766 N N . LYS A 1 94 ? -1.957 -7.313 1.457 1.00 95.12 94 LYS A N 1
ATOM 767 C CA . LYS A 1 94 ? -1.609 -7.423 0.026 1.00 95.12 94 LYS A CA 1
ATOM 768 C C . LYS A 1 94 ? -0.232 -6.842 -0.302 1.00 95.12 94 LYS A C 1
ATOM 770 O O . LYS A 1 94 ? 0.447 -7.378 -1.168 1.00 95.12 94 LYS A O 1
ATOM 775 N N . LEU A 1 95 ? 0.192 -5.792 0.404 1.00 94.38 95 LEU A N 1
ATOM 776 C CA . LEU A 1 95 ? 1.505 -5.160 0.231 1.00 94.38 95 LEU A CA 1
ATOM 777 C C . LEU A 1 95 ? 2.638 -5.848 1.024 1.00 94.38 95 LEU A C 1
ATOM 779 O O . LEU A 1 95 ? 3.750 -5.328 1.072 1.00 94.38 95 LEU A O 1
ATOM 783 N N . GLY A 1 96 ? 2.384 -7.009 1.640 1.00 92.31 96 GLY A N 1
ATOM 784 C CA . GLY A 1 96 ? 3.398 -7.783 2.369 1.00 92.31 96 GLY A CA 1
ATOM 785 C C . GLY A 1 96 ? 3.453 -7.517 3.876 1.00 92.31 96 GLY A C 1
ATOM 786 O O . GLY A 1 96 ? 4.496 -7.735 4.487 1.00 92.31 96 GLY A O 1
ATOM 787 N N . GLY A 1 97 ? 2.353 -7.040 4.471 1.00 89.94 97 GLY A N 1
ATOM 788 C CA . GLY A 1 97 ? 2.245 -6.686 5.889 1.00 89.94 97 GLY A CA 1
ATOM 789 C C . GLY A 1 97 ? 2.897 -7.652 6.895 1.00 89.94 97 GLY A C 1
ATOM 790 O O . GLY A 1 97 ? 2.940 -8.867 6.710 1.00 89.94 97 GLY A O 1
ATOM 791 N N . ASN A 1 98 ? 3.378 -7.090 8.006 1.00 88.44 98 ASN A N 1
ATOM 792 C CA . ASN A 1 98 ? 4.035 -7.793 9.109 1.00 88.44 98 ASN A CA 1
ATOM 793 C C . ASN A 1 98 ? 3.057 -8.538 10.048 1.00 88.44 98 ASN A C 1
ATOM 795 O O . ASN A 1 98 ? 1.870 -8.218 10.136 1.00 88.44 98 ASN A O 1
ATOM 799 N N . GLY A 1 99 ? 3.584 -9.512 10.801 1.00 87.06 99 GLY A N 1
ATOM 800 C CA . GLY A 1 99 ? 2.804 -10.309 11.761 1.00 87.06 99 GLY A CA 1
ATOM 801 C C . GLY A 1 99 ? 2.344 -9.545 13.013 1.00 87.06 99 GLY A C 1
ATOM 802 O O . GLY A 1 99 ? 1.360 -9.926 13.649 1.00 87.06 99 GLY A O 1
ATOM 803 N N . THR A 1 100 ? 3.004 -8.438 13.365 1.00 89.06 100 THR A N 1
ATOM 804 C CA . THR A 1 100 ? 2.616 -7.608 14.519 1.00 89.06 100 THR A CA 1
ATOM 805 C C . THR A 1 100 ? 1.285 -6.896 14.276 1.00 89.06 100 THR A C 1
ATOM 807 O O . THR A 1 100 ? 0.411 -6.917 15.142 1.00 89.06 100 THR A O 1
ATOM 810 N N . GLY A 1 101 ? 1.102 -6.315 13.085 1.00 90.06 101 GL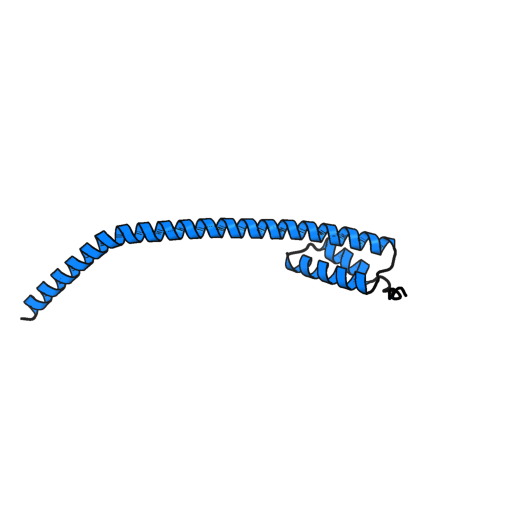Y A N 1
ATOM 811 C CA . GLY A 1 101 ? -0.152 -5.673 12.684 1.00 90.06 101 GLY A CA 1
ATOM 812 C C . GLY A 1 101 ? -1.314 -6.664 12.630 1.00 90.06 101 GLY A C 1
ATOM 813 O O . GLY A 1 101 ? -2.404 -6.351 13.093 1.00 90.06 101 GLY A O 1
ATOM 814 N N . GLU A 1 102 ? -1.062 -7.887 12.162 1.00 93.62 102 GLU A N 1
ATOM 815 C CA . GLU A 1 102 ? -2.049 -8.977 12.152 1.00 93.62 102 GLU A CA 1
ATOM 816 C C . GLU A 1 102 ? -2.471 -9.394 13.565 1.00 93.62 102 GLU A C 1
ATOM 818 O O . GLU A 1 102 ? -3.656 -9.565 13.842 1.00 93.62 102 GLU A O 1
ATOM 823 N N . THR A 1 103 ? -1.520 -9.463 14.497 1.00 94.12 103 THR A N 1
ATOM 824 C CA . THR A 1 103 ? -1.824 -9.739 15.907 1.00 94.12 103 THR A CA 1
ATOM 825 C C . THR A 1 103 ? -2.703 -8.648 16.521 1.00 94.12 103 THR A C 1
ATOM 827 O O . THR A 1 103 ? -3.652 -8.957 17.238 1.00 94.12 103 THR A O 1
ATOM 830 N N . LEU A 1 104 ? -2.405 -7.372 16.252 1.00 93.50 104 LEU A N 1
ATOM 831 C CA . LEU A 1 104 ? -3.203 -6.243 16.744 1.00 93.50 104 LEU A CA 1
ATOM 832 C C . LEU A 1 104 ? -4.608 -6.229 16.143 1.00 93.50 104 LEU A C 1
ATOM 834 O O . LEU A 1 104 ? -5.579 -6.107 16.885 1.00 93.50 104 LEU A O 1
ATOM 838 N N . TYR A 1 105 ? -4.712 -6.414 14.829 1.00 94.94 105 TYR A N 1
ATOM 839 C CA . TYR A 1 105 ? -5.989 -6.503 14.125 1.00 94.94 105 TYR A CA 1
ATOM 840 C C . TYR A 1 105 ? -6.871 -7.621 14.703 1.00 94.94 105 TYR A C 1
ATOM 842 O O . TYR A 1 105 ? -8.029 -7.383 15.039 1.00 94.94 105 TYR A O 1
ATOM 850 N N . ASN A 1 106 ? -6.313 -8.814 14.932 1.00 94.31 106 ASN A N 1
ATOM 851 C CA . ASN A 1 106 ? -7.060 -9.932 15.515 1.00 94.31 106 ASN A CA 1
ATOM 852 C C . ASN A 1 106 ? -7.545 -9.645 16.944 1.00 94.31 106 ASN A C 1
ATOM 854 O O . ASN A 1 106 ? -8.641 -10.064 17.310 1.00 94.31 106 ASN A O 1
ATOM 858 N N . LYS A 1 107 ? -6.760 -8.914 17.749 1.00 93.88 107 LYS A N 1
ATOM 859 C CA . LYS A 1 107 ? -7.184 -8.489 19.094 1.00 93.88 107 LYS A CA 1
ATOM 860 C C . LYS A 1 107 ? -8.369 -7.530 19.034 1.00 93.88 107 LYS A C 1
ATOM 862 O O . LYS A 1 107 ? -9.312 -7.702 19.795 1.00 93.88 107 LYS A O 1
ATOM 867 N N . VAL A 1 108 ? -8.330 -6.554 18.128 1.00 93.31 108 VAL A N 1
ATOM 868 C CA . VAL A 1 108 ? -9.424 -5.587 17.940 1.00 93.31 108 VAL A CA 1
ATOM 869 C C . VAL A 1 108 ? -10.679 -6.272 17.414 1.00 93.31 108 VAL A C 1
ATOM 871 O O . VAL A 1 108 ? -11.768 -6.019 17.909 1.00 93.31 108 VAL A O 1
ATOM 874 N N . LYS A 1 109 ? -10.533 -7.207 16.472 1.00 92.62 109 LYS A N 1
ATOM 875 C CA . LYS A 1 109 ? -11.645 -7.997 15.927 1.00 92.62 109 LYS A CA 1
ATOM 876 C C . LYS A 1 109 ? -12.354 -8.864 16.975 1.00 92.62 109 LYS A C 1
ATOM 878 O O . LYS A 1 109 ? -13.507 -9.234 16.779 1.00 92.62 109 LYS A O 1
ATOM 883 N N . ALA A 1 110 ? -11.666 -9.206 18.063 1.00 92.00 110 ALA A N 1
ATOM 884 C CA . ALA A 1 110 ? -12.232 -9.946 19.186 1.00 92.00 110 ALA A CA 1
ATOM 885 C C . ALA A 1 110 ? -12.957 -9.049 20.209 1.00 92.00 110 ALA A C 1
ATOM 887 O O . ALA A 1 110 ? -13.537 -9.573 21.162 1.00 92.00 110 ALA A O 1
ATOM 888 N N . LEU A 1 111 ? -12.915 -7.721 20.047 1.00 91.31 111 LEU A N 1
ATOM 889 C CA . LEU A 1 111 ? -13.630 -6.797 20.921 1.00 91.31 111 LEU A CA 1
ATOM 890 C C . LEU A 1 111 ? -15.151 -6.868 20.690 1.00 91.31 111 LEU A C 1
ATOM 892 O O . LEU A 1 111 ? -15.609 -7.299 19.630 1.00 91.31 111 LEU A O 1
ATOM 896 N N . PRO A 1 112 ? -15.960 -6.436 21.672 1.00 86.56 112 PRO A N 1
ATOM 897 C CA . PRO A 1 112 ? -17.400 -6.301 21.503 1.00 86.56 112 PRO A CA 1
ATOM 898 C C . PRO A 1 112 ? -17.742 -5.314 20.381 1.00 86.56 112 PRO A C 1
ATOM 900 O O . PRO A 1 112 ? -17.293 -4.166 20.394 1.00 86.56 112 PRO A O 1
ATOM 903 N N . ASN A 1 113 ? -18.594 -5.755 19.451 1.00 82.25 113 ASN A N 1
ATOM 904 C CA . ASN A 1 113 ? -19.045 -4.938 18.328 1.00 82.25 113 ASN A CA 1
ATOM 905 C C . ASN A 1 113 ? -20.336 -4.202 18.683 1.00 82.25 113 ASN A C 1
ATOM 907 O O . ASN A 1 113 ? -21.400 -4.817 18.803 1.00 82.25 113 ASN A O 1
ATOM 911 N N . ILE A 1 114 ? -20.259 -2.880 18.819 1.00 78.00 114 ILE A N 1
ATOM 912 C CA . ILE A 1 114 ? -21.427 -2.047 19.120 1.00 78.00 114 ILE A CA 1
ATOM 913 C C . ILE A 1 114 ? -21.981 -1.493 17.805 1.00 78.00 114 ILE A C 1
ATOM 915 O O . ILE A 1 114 ? -21.265 -0.885 17.010 1.00 78.00 114 ILE A O 1
ATOM 919 N N . LYS A 1 115 ? -23.281 -1.678 17.550 1.00 69.38 115 LYS A N 1
ATOM 920 C CA . LYS A 1 115 ? -23.958 -0.907 16.501 1.00 69.38 115 LYS A CA 1
ATOM 921 C C . LYS A 1 115 ? -24.011 0.544 16.970 1.00 69.38 115 LYS A C 1
ATOM 923 O O . LYS A 1 115 ? -24.743 0.837 17.914 1.00 69.38 115 LYS A O 1
ATOM 928 N N . MET A 1 116 ? -23.243 1.434 16.341 1.00 56.00 116 MET A N 1
ATOM 929 C CA . MET A 1 116 ? -23.468 2.872 16.493 1.00 56.00 116 MET A CA 1
ATOM 930 C C . MET A 1 116 ? -24.934 3.125 16.131 1.00 56.00 116 MET A C 1
ATOM 932 O O . MET A 1 116 ? -25.385 2.759 15.045 1.00 56.00 116 MET A O 1
ATOM 936 N N . LYS A 1 117 ? -25.707 3.652 17.082 1.00 45.34 117 LYS A N 1
ATOM 937 C CA . LYS A 1 117 ? -27.086 4.067 16.837 1.00 45.34 117 LYS A CA 1
ATOM 938 C C . LYS A 1 117 ? -26.992 5.239 15.863 1.00 45.34 117 LYS A C 1
ATOM 940 O O . LYS A 1 117 ? -26.348 6.227 16.208 1.00 45.34 117 LYS A O 1
ATOM 945 N N . GLU A 1 118 ? -27.554 5.093 14.664 1.00 44.81 118 GLU A N 1
ATOM 946 C CA . GLU A 1 118 ? -27.639 6.179 13.684 1.00 44.81 118 GLU A CA 1
ATOM 947 C C . GLU A 1 118 ? -28.143 7.434 14.407 1.00 44.81 118 GLU A C 1
ATOM 949 O O . GLU A 1 118 ? -29.198 7.416 15.049 1.00 44.81 118 GLU A O 1
ATOM 954 N N . GLY A 1 119 ? -27.308 8.475 14.415 1.00 47.25 119 GLY A N 1
ATOM 955 C CA . GLY A 1 119 ? -27.674 9.768 14.970 1.00 47.25 119 GLY A CA 1
ATOM 956 C C . GLY A 1 119 ? -28.866 10.307 14.189 1.00 47.25 119 GLY A C 1
ATOM 957 O O . GLY A 1 119 ? -28.805 10.387 12.965 1.00 47.25 119 GLY A O 1
ATOM 958 N N . ASN A 1 120 ? -29.937 10.595 14.926 1.00 33.69 120 ASN A N 1
ATOM 959 C CA . ASN A 1 120 ? -31.163 11.249 14.472 1.00 33.69 120 ASN A CA 1
ATOM 960 C C . ASN A 1 120 ? -30.882 12.656 13.929 1.00 33.69 120 ASN A C 1
ATOM 962 O O . ASN A 1 120 ? -30.051 13.350 14.562 1.00 33.69 120 ASN A O 1
#

Radius of gyration: 32.38 Å; Cα contacts (8 Å, |Δi|>4): 61; chains: 1; bounding box: 57×35×93 Å

Secondary structure (DSSP, 8-state):
-HHHHHHHHHHHHHHHHHHHHHHHHHHHHHHHHHHHHHHHHHHHHHHHHHHHHHHHHHHHHHHHHHHHHHHHHHT-EEHHHHHHHHHHHHHHHHTT--HHHHHHHHHHHTS-EE-PPPP-